Protein AF-A0A847U6S4-F1 (afdb_monomer)

Solvent-accessible surface area (backbone atoms only — not comparable to full-atom values): 5994 Å² total; per-residue (Å²): 131,82,55,70,68,58,55,50,54,28,53,51,45,34,51,51,50,22,62,72,67,72,44,97,66,78,59,75,69,43,66,72,37,62,68,51,45,51,50,42,47,73,70,65,49,50,60,62,53,52,14,48,43,51,73,48,54,48,69,56,45,55,49,36,45,64,73,63,69,60,86,69,86,69,73,80,92,73,62,76,64,64,52,55,74,75,63,66,74,90,83,82,86,78,92,131

Radius of gyration: 15.13 Å; Cα contacts (8 Å, |Δi|>4): 69; chains: 1; bounding box: 45×37×35 Å

Mean predicted aligned error: 11.78 Å

Sequence (96 aa):
MTDPDSQTATTNRKAEIVAALDLSEFTPDAYTDPSYLAAALDAGFDVADLAIAHEVSKRTIYRAINRHDIEHETPPKNGPARRLWNSYPDTISGDD

Organism: NCBI:txid1705562

Foldseek 3Di:
DDPPVLVVVLVVLQVVLCVLLVHPHRDLCCLLPLVSLQSCLVSPDDLVSNCSNSVHDSVVSVCSCVVVVRPRPDDPPDDPVVVVVVPDDDDDPDDD

Structure (mmCIF, N/CA/C/O backbone):
data_AF-A0A847U6S4-F1
#
_entry.id   AF-A0A847U6S4-F1
#
loop_
_atom_site.group_PDB
_atom_site.id
_atom_site.type_symbol
_atom_site.label_atom_id
_atom_site.label_alt_id
_atom_site.label_comp_id
_atom_site.label_asym_id
_atom_site.label_entity_id
_atom_site.label_seq_id
_atom_site.pdbx_PDB_ins_code
_atom_site.Cartn_x
_atom_site.Cartn_y
_atom_site.Cartn_z
_atom_site.occupancy
_atom_site.B_iso_or_equiv
_atom_site.auth_seq_id
_atom_site.auth_comp_id
_atom_site.auth_asym_id
_atom_site.auth_atom_id
_atom_site.pdbx_PDB_model_num
ATOM 1 N N . MET A 1 1 ? 12.262 21.831 3.021 1.00 44.12 1 MET A N 1
ATOM 2 C CA . MET A 1 1 ? 10.930 22.405 3.281 1.00 44.12 1 MET A CA 1
ATOM 3 C C . MET A 1 1 ? 9.975 21.459 2.593 1.00 44.12 1 MET A C 1
ATOM 5 O O . MET A 1 1 ? 10.033 21.388 1.379 1.00 44.12 1 MET A O 1
ATOM 9 N N . THR A 1 2 ? 9.299 20.592 3.345 1.00 53.88 2 THR A N 1
ATOM 10 C CA . THR A 1 2 ? 8.413 19.578 2.759 1.00 53.88 2 THR A CA 1
ATOM 11 C C . THR A 1 2 ? 7.176 20.292 2.247 1.00 53.88 2 THR A C 1
ATOM 13 O O . THR A 1 2 ? 6.554 21.044 2.997 1.00 53.88 2 THR A O 1
ATOM 16 N N . ASP A 1 3 ? 6.874 20.126 0.968 1.00 60.56 3 ASP A N 1
ATOM 17 C CA . ASP A 1 3 ? 5.733 20.758 0.329 1.00 60.56 3 ASP A CA 1
ATOM 18 C C . ASP A 1 3 ? 4.434 20.365 1.066 1.00 60.56 3 ASP A C 1
ATOM 20 O O . ASP A 1 3 ? 4.206 19.176 1.311 1.00 60.56 3 ASP A O 1
ATOM 24 N N . PRO A 1 4 ? 3.567 21.327 1.436 1.00 63.03 4 PRO A N 1
ATOM 25 C CA . PRO A 1 4 ? 2.307 21.042 2.137 1.00 63.03 4 PRO A CA 1
ATOM 26 C C . PRO A 1 4 ? 1.377 20.125 1.324 1.00 63.03 4 PRO A C 1
ATOM 28 O O . PRO A 1 4 ? 0.572 19.380 1.884 1.00 63.03 4 PRO A O 1
ATOM 31 N N . ASP A 1 5 ? 1.541 20.128 0.002 1.00 65.31 5 ASP A N 1
ATOM 32 C CA . ASP A 1 5 ? 0.877 19.216 -0.926 1.00 65.31 5 ASP A CA 1
ATOM 33 C C . ASP A 1 5 ? 1.298 17.750 -0.692 1.00 65.31 5 ASP A C 1
ATOM 35 O O . ASP A 1 5 ? 0.458 16.860 -0.560 1.00 65.31 5 ASP A O 1
ATOM 39 N N . SER A 1 6 ? 2.599 17.510 -0.483 1.00 61.94 6 SER A N 1
ATOM 40 C CA . SER A 1 6 ? 3.135 16.173 -0.191 1.00 61.94 6 SER A CA 1
ATOM 41 C C . SER A 1 6 ? 2.691 15.652 1.174 1.00 61.94 6 SER A C 1
ATOM 43 O O . SER A 1 6 ? 2.396 14.470 1.320 1.00 61.94 6 SER A O 1
ATOM 45 N N . GLN A 1 7 ? 2.592 16.524 2.179 1.00 68.44 7 GLN A N 1
ATOM 46 C CA . GLN A 1 7 ? 2.166 16.120 3.522 1.00 68.44 7 GLN A CA 1
ATOM 47 C C . GLN A 1 7 ? 0.678 15.738 3.564 1.00 68.44 7 GLN A C 1
ATOM 49 O O . GLN A 1 7 ? 0.286 14.804 4.271 1.00 68.44 7 GLN A O 1
ATOM 54 N N . THR A 1 8 ? -0.137 16.414 2.750 1.00 76.44 8 THR A N 1
ATOM 55 C CA . THR A 1 8 ? -1.552 16.079 2.549 1.00 76.44 8 THR A CA 1
ATOM 56 C C . THR A 1 8 ? -1.694 14.741 1.825 1.00 76.44 8 THR A C 1
ATOM 58 O O . THR A 1 8 ? -2.447 13.880 2.276 1.00 76.44 8 THR A O 1
ATOM 61 N N . ALA A 1 9 ? -0.908 14.517 0.766 1.00 73.38 9 ALA A N 1
ATOM 62 C CA . ALA A 1 9 ? -0.882 13.249 0.037 1.00 73.38 9 ALA A CA 1
ATOM 63 C C . ALA A 1 9 ? -0.485 12.063 0.937 1.00 73.38 9 ALA A C 1
ATOM 65 O O . ALA A 1 9 ? -1.164 11.037 0.940 1.00 73.38 9 ALA A O 1
ATOM 66 N N . THR A 1 10 ? 0.556 12.219 1.761 1.00 82.50 10 THR A N 1
ATOM 67 C CA . THR A 1 10 ? 0.982 11.190 2.720 1.00 82.50 10 THR A CA 1
ATOM 68 C C . THR A 1 10 ? -0.089 10.905 3.771 1.00 82.50 10 THR A C 1
ATOM 70 O O . THR A 1 10 ? -0.365 9.745 4.067 1.00 82.50 10 THR A O 1
ATOM 73 N N . THR A 1 11 ? -0.711 11.942 4.339 1.00 83.56 11 THR A N 1
ATOM 74 C CA . THR A 1 11 ? -1.747 11.774 5.375 1.00 83.56 11 THR A CA 1
ATOM 75 C C . THR A 1 11 ? -2.983 11.070 4.819 1.00 83.56 11 THR A C 1
ATOM 77 O O . THR A 1 11 ? -3.500 10.155 5.458 1.00 83.56 11 THR A O 1
ATOM 80 N N . ASN A 1 12 ? -3.400 11.426 3.601 1.00 84.88 12 ASN A N 1
ATOM 81 C CA . ASN A 1 12 ? -4.485 10.738 2.907 1.00 84.88 12 ASN A CA 1
ATOM 82 C C . ASN A 1 12 ? -4.136 9.263 2.669 1.00 84.88 12 ASN A C 1
ATOM 84 O O . ASN A 1 12 ? -4.939 8.398 3.006 1.00 84.88 12 ASN A O 1
ATOM 88 N N . ARG A 1 13 ? -2.912 8.954 2.208 1.00 84.50 13 ARG A N 1
ATOM 89 C CA . ARG A 1 13 ? -2.498 7.564 1.946 1.00 84.50 13 ARG A CA 1
ATOM 90 C C . ARG A 1 13 ? -2.453 6.708 3.211 1.00 84.50 13 ARG A C 1
ATOM 92 O O . ARG A 1 13 ? -2.861 5.552 3.186 1.00 84.50 13 ARG A O 1
ATOM 99 N N . LYS A 1 14 ? -2.007 7.281 4.336 1.00 88.56 14 LYS A N 1
ATOM 100 C CA . LYS A 1 14 ? -2.043 6.619 5.652 1.00 88.56 14 LYS A CA 1
ATOM 101 C C . LYS A 1 14 ? -3.477 6.264 6.054 1.00 88.56 14 LYS A C 1
ATOM 103 O O . LYS A 1 14 ? -3.721 5.136 6.471 1.00 88.56 14 LYS A O 1
ATOM 108 N N . ALA A 1 15 ? -4.414 7.203 5.909 1.00 86.50 15 ALA A N 1
ATOM 109 C CA . ALA A 1 15 ? -5.816 6.990 6.263 1.00 86.50 15 ALA A CA 1
ATOM 110 C C . ALA A 1 15 ? -6.492 5.931 5.376 1.00 86.50 15 ALA A C 1
ATOM 112 O O . ALA A 1 15 ? -7.227 5.093 5.891 1.00 86.50 15 ALA A O 1
ATOM 113 N N . GLU A 1 16 ? -6.203 5.926 4.072 1.00 85.19 16 GLU A N 1
ATOM 114 C CA . GLU A 1 16 ? -6.706 4.906 3.144 1.00 85.19 16 GLU A CA 1
ATOM 115 C C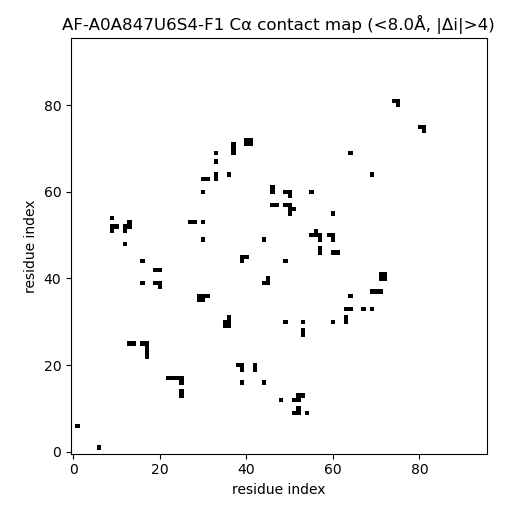 . GLU A 1 16 ? -6.253 3.498 3.542 1.00 85.19 16 GLU A C 1
ATOM 117 O O . GLU A 1 16 ? -7.069 2.581 3.566 1.00 85.19 16 GLU A O 1
ATOM 122 N N . ILE A 1 17 ? -4.978 3.324 3.910 1.00 84.62 17 ILE A N 1
ATOM 123 C CA . ILE A 1 17 ? -4.461 2.019 4.345 1.00 84.62 17 ILE A CA 1
ATOM 124 C C . ILE A 1 17 ? -5.093 1.596 5.673 1.00 84.62 17 ILE A C 1
ATOM 126 O O . ILE A 1 17 ? -5.496 0.449 5.820 1.00 84.62 17 ILE A O 1
ATOM 130 N N . VAL A 1 18 ? -5.221 2.509 6.638 1.00 87.81 18 VAL A N 1
ATOM 131 C CA . VAL A 1 18 ? -5.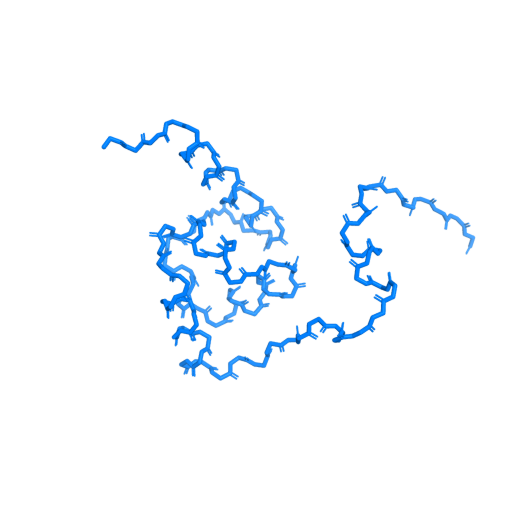876 2.201 7.920 1.00 87.81 18 VAL A CA 1
ATOM 132 C C . VAL A 1 18 ? -7.315 1.738 7.705 1.00 87.81 18 VAL A C 1
ATOM 134 O O . VAL A 1 18 ? -7.714 0.735 8.285 1.00 87.81 18 VAL A O 1
ATOM 137 N N . ALA A 1 19 ? -8.068 2.424 6.844 1.00 83.62 19 ALA A N 1
ATOM 138 C CA . ALA A 1 19 ? -9.450 2.068 6.545 1.00 83.62 19 ALA A CA 1
ATOM 139 C C . ALA A 1 19 ? -9.565 0.734 5.791 1.00 83.62 19 ALA A C 1
ATOM 141 O O . ALA A 1 19 ? -10.423 -0.079 6.112 1.00 83.62 19 ALA A O 1
ATOM 142 N N . ALA A 1 20 ? -8.701 0.494 4.804 1.00 81.00 20 ALA A N 1
ATOM 143 C CA . ALA A 1 20 ? -8.748 -0.717 3.990 1.00 81.00 20 ALA A CA 1
ATOM 144 C C . ALA A 1 20 ? -8.309 -1.981 4.749 1.00 81.00 20 ALA A C 1
ATOM 146 O O . ALA A 1 20 ? -8.817 -3.062 4.470 1.00 81.00 20 ALA A O 1
ATOM 147 N N . LEU A 1 21 ? -7.381 -1.854 5.704 1.00 82.25 21 LEU A N 1
ATOM 148 C CA . LEU A 1 21 ? -6.896 -2.969 6.529 1.00 82.25 21 LEU A CA 1
ATOM 149 C C . LEU A 1 21 ? -7.640 -3.086 7.873 1.00 82.25 21 LEU A C 1
ATOM 151 O O . LEU A 1 21 ? -7.253 -3.908 8.700 1.00 82.25 21 LEU A O 1
ATOM 155 N N . ASP A 1 22 ? -8.668 -2.260 8.098 1.00 84.31 22 ASP A N 1
ATOM 156 C CA . ASP A 1 22 ? -9.426 -2.170 9.357 1.00 84.31 22 ASP A CA 1
ATOM 157 C C . ASP A 1 22 ? -8.514 -2.015 10.595 1.00 84.31 22 ASP A C 1
ATOM 159 O O . ASP A 1 22 ? -8.665 -2.668 11.628 1.00 84.31 22 ASP A O 1
ATOM 163 N N . LEU A 1 23 ? -7.494 -1.159 10.478 1.00 84.62 23 LEU A N 1
ATOM 164 C CA . LEU A 1 23 ? -6.529 -0.920 11.550 1.00 84.62 23 LEU A CA 1
ATOM 165 C C . LEU A 1 23 ? -7.066 0.118 12.535 1.00 84.62 23 LEU A C 1
ATOM 167 O O . LEU A 1 23 ? -7.738 1.077 12.163 1.00 84.62 23 LEU A O 1
ATOM 171 N N . SER A 1 24 ? -6.692 -0.012 13.807 1.00 85.81 24 SER A N 1
ATOM 172 C CA . SER A 1 24 ? -7.002 1.014 14.808 1.00 85.81 24 SER A CA 1
ATOM 173 C C . SER A 1 24 ? -6.214 2.307 14.579 1.00 85.81 24 SER A C 1
ATOM 175 O O . SER A 1 24 ? -6.720 3.398 14.832 1.00 85.81 24 SER A O 1
ATOM 177 N N . GLU A 1 25 ? -4.965 2.194 14.117 1.00 85.81 25 GLU A N 1
ATOM 178 C CA . GLU A 1 25 ? -4.082 3.324 13.831 1.00 85.81 25 GLU A CA 1
ATOM 179 C C . GLU A 1 25 ? -3.000 2.960 12.804 1.00 85.81 25 GLU A C 1
ATOM 181 O O . GLU A 1 25 ? -2.662 1.791 12.613 1.00 85.81 25 GLU A O 1
ATOM 186 N N . PHE A 1 26 ? -2.426 3.976 12.149 1.00 86.88 26 PHE A N 1
ATOM 187 C CA . PHE A 1 26 ? -1.303 3.783 11.234 1.00 86.88 26 PHE A CA 1
ATOM 188 C C . PHE A 1 26 ? 0.003 3.636 12.016 1.00 86.88 26 PHE A C 1
ATOM 190 O O . PHE A 1 26 ? 0.443 4.579 12.676 1.00 86.88 26 PHE A O 1
ATOM 197 N N . THR A 1 27 ? 0.677 2.496 11.879 1.00 87.56 27 THR A N 1
ATOM 198 C CA . THR A 1 27 ? 1.981 2.276 12.515 1.00 87.56 27 THR A CA 1
ATOM 199 C C . THR A 1 27 ? 3.123 2.491 11.510 1.00 87.56 27 THR A C 1
ATOM 201 O O . THR A 1 27 ? 3.154 1.836 10.466 1.00 87.56 27 THR A O 1
ATOM 204 N N . PRO A 1 28 ? 4.108 3.363 11.804 1.00 84.31 28 PRO A N 1
ATOM 205 C CA . PRO A 1 28 ? 5.171 3.718 10.860 1.00 84.31 28 PRO A CA 1
ATOM 206 C C . PRO A 1 28 ? 6.071 2.541 10.470 1.00 84.31 28 PRO A C 1
ATOM 208 O O . PRO A 1 28 ? 6.554 2.515 9.342 1.00 84.31 28 PRO A O 1
ATOM 211 N N . ASP A 1 29 ? 6.241 1.547 11.344 1.00 87.25 29 ASP A N 1
ATOM 212 C CA . ASP A 1 29 ? 7.066 0.357 11.094 1.00 87.25 29 ASP A CA 1
ATOM 213 C C . ASP A 1 29 ? 6.259 -0.872 10.643 1.00 87.25 29 ASP A C 1
ATOM 215 O O . ASP A 1 29 ? 6.831 -1.951 10.476 1.00 87.25 29 ASP A O 1
ATOM 219 N N . ALA A 1 30 ? 4.948 -0.734 10.402 1.00 86.81 30 ALA A N 1
ATOM 220 C CA . ALA A 1 30 ? 4.105 -1.866 10.003 1.00 86.81 30 ALA A CA 1
ATOM 221 C C . ALA A 1 30 ? 4.557 -2.520 8.690 1.00 86.81 30 ALA A C 1
ATOM 223 O O . ALA A 1 30 ? 4.402 -3.724 8.531 1.00 86.81 30 ALA A O 1
ATOM 224 N N . TYR A 1 31 ? 5.225 -1.780 7.796 1.00 84.25 31 TYR A N 1
ATOM 225 C CA . TYR A 1 31 ? 5.824 -2.337 6.576 1.00 84.25 31 TYR A CA 1
ATOM 226 C C . TYR A 1 31 ? 6.912 -3.394 6.834 1.00 84.25 31 TYR A C 1
ATOM 228 O O . TYR A 1 31 ? 7.403 -4.002 5.886 1.00 84.25 31 TYR A O 1
ATOM 236 N N . THR A 1 32 ? 7.359 -3.572 8.078 1.00 87.25 32 THR A N 1
ATOM 237 C CA . THR A 1 32 ? 8.279 -4.650 8.464 1.00 87.25 32 THR A CA 1
ATOM 238 C C . THR A 1 32 ? 7.556 -5.923 8.885 1.00 87.25 32 THR A C 1
ATOM 240 O O . THR A 1 32 ? 8.190 -6.974 8.939 1.00 87.25 32 THR A O 1
ATOM 243 N N . ASP A 1 33 ? 6.252 -5.847 9.157 1.00 86.94 33 ASP A N 1
ATOM 244 C CA . ASP A 1 33 ? 5.443 -7.002 9.511 1.00 86.94 33 ASP A CA 1
ATOM 245 C C . ASP A 1 33 ? 4.936 -7.694 8.236 1.00 86.94 33 ASP A C 1
ATOM 247 O O . ASP A 1 33 ? 4.331 -7.049 7.369 1.00 86.94 33 ASP A O 1
ATOM 251 N N . PRO A 1 34 ? 5.166 -9.008 8.086 1.00 84.62 34 PRO A N 1
ATOM 252 C CA . PRO A 1 34 ? 4.725 -9.727 6.902 1.00 84.62 34 PRO A CA 1
ATOM 253 C C . PRO A 1 34 ? 3.205 -9.792 6.766 1.00 84.62 34 PRO A C 1
ATOM 255 O O . PRO A 1 34 ? 2.701 -9.758 5.646 1.00 84.62 34 PRO A O 1
ATOM 258 N N . SER A 1 35 ? 2.472 -9.846 7.879 1.00 83.62 35 SER A N 1
ATOM 259 C CA . SER A 1 35 ? 1.008 -9.934 7.876 1.00 83.62 35 SER A CA 1
ATOM 260 C C . SER A 1 35 ? 0.401 -8.632 7.367 1.00 83.62 35 SER A C 1
ATOM 262 O O . SER A 1 35 ? -0.529 -8.646 6.566 1.00 83.62 35 SER A O 1
ATOM 264 N N . TYR A 1 36 ? 0.982 -7.504 7.782 1.00 87.25 36 TYR A N 1
ATOM 265 C CA . TYR A 1 36 ? 0.594 -6.185 7.298 1.00 87.25 36 TYR A CA 1
ATOM 266 C C . TYR A 1 36 ? 0.896 -6.017 5.809 1.00 87.25 36 TYR A C 1
ATOM 268 O O . TYR A 1 36 ? 0.034 -5.575 5.056 1.00 87.25 36 TYR A O 1
ATOM 276 N N . LEU A 1 37 ? 2.106 -6.382 5.370 1.00 85.56 37 LEU A N 1
ATOM 277 C CA . LEU A 1 37 ? 2.476 -6.290 3.959 1.00 85.56 37 LEU A CA 1
ATOM 278 C C . LEU A 1 37 ? 1.566 -7.156 3.087 1.00 85.56 37 LEU A C 1
ATOM 280 O O . LEU A 1 37 ? 1.100 -6.678 2.060 1.00 85.56 37 LEU A O 1
ATOM 284 N N . ALA A 1 38 ? 1.289 -8.395 3.493 1.00 82.62 38 ALA A N 1
ATOM 285 C CA . ALA A 1 38 ? 0.378 -9.270 2.764 1.00 82.62 38 ALA A CA 1
ATOM 286 C C . ALA A 1 38 ? -1.032 -8.667 2.683 1.00 82.62 38 ALA A C 1
ATOM 288 O O . ALA A 1 38 ? -1.569 -8.553 1.587 1.00 82.62 38 ALA A O 1
ATOM 289 N N . ALA A 1 39 ? -1.587 -8.199 3.807 1.00 83.12 39 ALA A N 1
ATOM 290 C CA . ALA A 1 39 ? -2.910 -7.577 3.846 1.00 83.12 39 ALA A CA 1
ATOM 291 C C . ALA A 1 39 ? -2.986 -6.294 3.005 1.00 83.12 39 ALA A C 1
ATOM 293 O O . ALA A 1 39 ? -3.970 -6.065 2.312 1.00 83.12 39 ALA A O 1
ATOM 294 N N . ALA A 1 40 ? -1.938 -5.467 3.015 1.00 84.00 40 ALA A N 1
ATOM 295 C CA . ALA A 1 40 ? -1.904 -4.258 2.201 1.00 84.00 40 ALA A CA 1
ATOM 296 C C . ALA A 1 40 ? -1.830 -4.560 0.706 1.00 84.00 40 ALA A C 1
ATOM 298 O O . ALA A 1 40 ? -2.484 -3.900 -0.099 1.00 84.00 40 ALA A O 1
ATOM 299 N N . LEU A 1 41 ? -1.052 -5.568 0.333 1.00 82.12 41 LEU A N 1
ATOM 300 C CA . LEU A 1 41 ? -0.953 -5.999 -1.051 1.00 82.12 41 LEU A CA 1
ATOM 301 C C . LEU A 1 41 ? -2.259 -6.655 -1.536 1.00 82.12 41 LEU A C 1
ATOM 303 O O . LEU A 1 41 ? -2.669 -6.400 -2.666 1.00 82.12 41 LEU A O 1
ATOM 307 N N . ASP A 1 42 ? -2.923 -7.441 -0.686 1.00 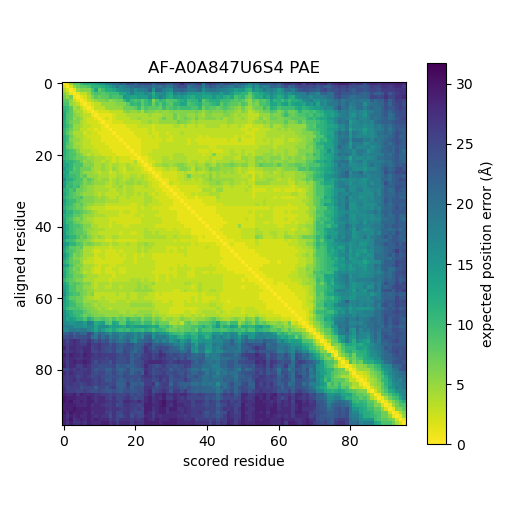79.31 42 ASP A N 1
ATOM 308 C CA . ASP A 1 42 ? -4.234 -8.057 -0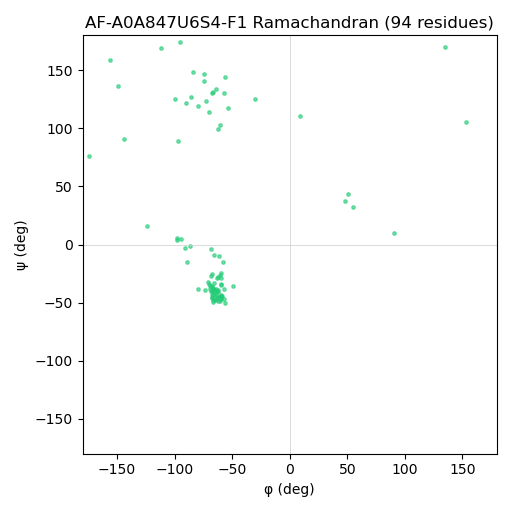.950 1.00 79.31 42 ASP A CA 1
ATOM 309 C C . ASP A 1 42 ? -5.349 -7.005 -1.079 1.00 79.31 42 ASP A C 1
ATOM 311 O O . ASP A 1 42 ? -6.166 -7.053 -1.997 1.00 79.31 42 ASP A O 1
ATOM 315 N N . ALA A 1 43 ? -5.294 -5.954 -0.255 1.00 80.62 43 ALA A N 1
ATOM 316 C CA . ALA A 1 43 ? -6.165 -4.783 -0.356 1.00 80.62 43 ALA A CA 1
ATOM 317 C C . ALA A 1 43 ? -5.907 -3.920 -1.613 1.00 80.62 43 ALA A C 1
ATOM 319 O O . ALA A 1 43 ? -6.620 -2.946 -1.856 1.00 80.62 43 ALA A O 1
ATOM 320 N N . GLY A 1 44 ? -4.900 -4.262 -2.426 1.00 80.12 44 GLY A N 1
ATOM 321 C CA . GLY A 1 44 ? -4.616 -3.619 -3.708 1.00 80.12 44 GLY A CA 1
ATOM 322 C C . GLY A 1 44 ? -3.663 -2.425 -3.642 1.00 80.12 44 GLY A C 1
ATOM 323 O O . GLY A 1 44 ? -3.505 -1.735 -4.653 1.00 80.12 44 GLY A O 1
ATOM 324 N N . PHE A 1 45 ? -3.011 -2.176 -2.502 1.00 84.31 45 PHE A N 1
ATOM 325 C CA . PHE A 1 45 ? -1.953 -1.169 -2.421 1.00 84.31 45 PHE A CA 1
ATOM 326 C C . PHE A 1 45 ? -0.681 -1.675 -3.084 1.00 84.31 45 PHE A C 1
ATOM 328 O O . PHE A 1 45 ? -0.295 -2.834 -2.932 1.00 84.31 45 PHE A O 1
ATOM 335 N N . ASP A 1 46 ? 0.012 -0.791 -3.795 1.00 84.38 46 ASP A N 1
ATOM 336 C CA . ASP A 1 46 ? 1.294 -1.125 -4.390 1.00 84.38 46 ASP A CA 1
ATOM 337 C C . ASP A 1 46 ? 2.484 -0.705 -3.504 1.00 84.38 46 ASP A C 1
ATOM 339 O O . ASP A 1 46 ? 2.383 -0.042 -2.467 1.00 84.38 46 ASP A O 1
ATOM 343 N N . VAL A 1 47 ? 3.682 -1.089 -3.936 1.00 86.81 47 VAL A N 1
ATOM 344 C CA . VAL A 1 47 ? 4.930 -0.745 -3.245 1.00 86.81 47 VAL A CA 1
ATOM 345 C C . VAL A 1 47 ? 5.174 0.772 -3.187 1.00 86.81 47 VAL A C 1
ATOM 347 O O . VAL A 1 47 ? 5.870 1.248 -2.289 1.00 86.81 47 VAL A O 1
ATOM 350 N N . ALA A 1 48 ? 4.665 1.545 -4.150 1.00 85.94 48 ALA A N 1
ATOM 351 C CA . ALA A 1 48 ? 4.786 2.998 -4.150 1.00 85.94 48 ALA A CA 1
ATOM 352 C C . ALA A 1 48 ? 3.868 3.634 -3.102 1.00 85.94 48 ALA A C 1
ATOM 354 O O . ALA A 1 48 ? 4.303 4.554 -2.415 1.00 85.94 48 ALA A O 1
ATOM 355 N N . ASP A 1 49 ? 2.663 3.107 -2.942 1.00 86.62 49 ASP A N 1
ATOM 356 C CA . ASP A 1 49 ? 1.678 3.537 -1.956 1.00 86.62 49 ASP A CA 1
ATOM 357 C C . ASP A 1 49 ? 2.179 3.332 -0.540 1.00 86.62 49 ASP A C 1
ATOM 359 O O . ASP A 1 49 ? 2.199 4.267 0.262 1.00 86.62 49 ASP A O 1
ATOM 363 N N . LEU A 1 50 ? 2.693 2.132 -0.277 1.00 87.50 50 LEU A N 1
ATOM 364 C CA . LEU A 1 50 ? 3.347 1.794 0.980 1.00 87.50 50 LEU A CA 1
ATOM 365 C C . LEU A 1 50 ? 4.563 2.693 1.226 1.00 87.50 50 LEU A C 1
ATOM 367 O O . LEU A 1 50 ? 4.751 3.211 2.322 1.00 87.50 50 LEU A O 1
ATOM 371 N N . ALA A 1 51 ? 5.382 2.941 0.203 1.00 89.56 51 ALA A N 1
ATOM 372 C CA . ALA A 1 51 ? 6.536 3.825 0.335 1.00 89.56 51 ALA A CA 1
ATOM 373 C C . ALA A 1 51 ? 6.134 5.269 0.689 1.00 89.56 51 ALA A C 1
ATOM 375 O O . ALA A 1 51 ? 6.777 5.881 1.539 1.00 89.56 51 ALA A O 1
ATOM 376 N N . ILE A 1 52 ? 5.068 5.799 0.079 1.00 88.00 52 ILE A N 1
ATOM 377 C CA . ILE A 1 52 ? 4.540 7.138 0.373 1.00 88.00 52 ILE A CA 1
ATOM 378 C C . ILE A 1 52 ? 3.972 7.185 1.792 1.00 88.00 52 ILE A C 1
ATOM 380 O O . ILE A 1 52 ? 4.337 8.071 2.561 1.00 88.00 52 ILE A O 1
ATOM 384 N N . ALA A 1 53 ? 3.131 6.217 2.161 1.00 88.69 53 ALA A N 1
ATOM 385 C CA . ALA A 1 53 ? 2.493 6.175 3.471 1.00 88.69 53 ALA A CA 1
ATOM 386 C C . ALA A 1 53 ? 3.508 6.023 4.612 1.00 88.69 53 ALA A C 1
ATOM 388 O O . ALA A 1 53 ? 3.382 6.684 5.637 1.00 88.69 53 ALA A O 1
ATOM 389 N N . HIS A 1 54 ? 4.543 5.203 4.431 1.00 88.75 54 HIS A N 1
ATOM 390 C CA . HIS A 1 54 ? 5.604 5.019 5.425 1.00 88.75 54 HIS A CA 1
ATOM 391 C C . HIS A 1 54 ? 6.739 6.042 5.305 1.00 88.75 54 HIS A C 1
ATOM 393 O O . HIS A 1 54 ? 7.678 5.999 6.095 1.00 88.75 54 HIS A O 1
ATOM 399 N N . GLU A 1 55 ? 6.675 6.957 4.333 1.00 88.88 55 GLU A N 1
ATOM 400 C CA . GLU A 1 55 ? 7.712 7.965 4.074 1.00 88.88 55 GLU A CA 1
ATOM 401 C C . GLU A 1 55 ? 9.110 7.340 3.869 1.00 88.88 55 GLU A C 1
ATOM 403 O O . GLU A 1 55 ? 10.147 7.924 4.186 1.00 88.88 55 GLU A O 1
ATOM 408 N N . VAL A 1 56 ? 9.145 6.128 3.306 1.00 88.50 56 VAL A N 1
ATOM 409 C CA . VAL A 1 56 ? 10.368 5.379 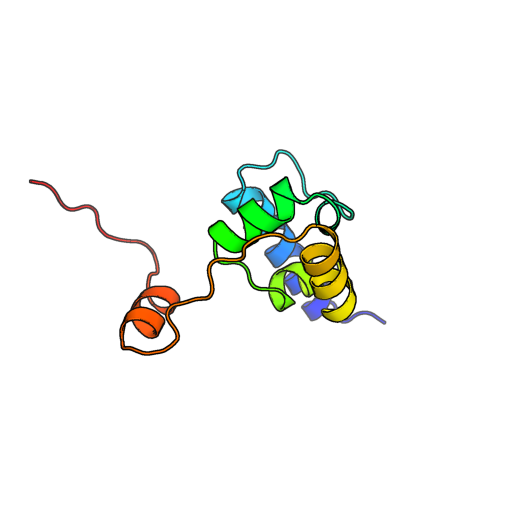2.998 1.00 88.50 56 VAL A CA 1
ATOM 410 C C . VAL A 1 56 ? 10.576 5.263 1.492 1.00 88.50 56 VAL A C 1
ATOM 412 O O . VAL A 1 56 ? 9.717 5.547 0.666 1.00 88.50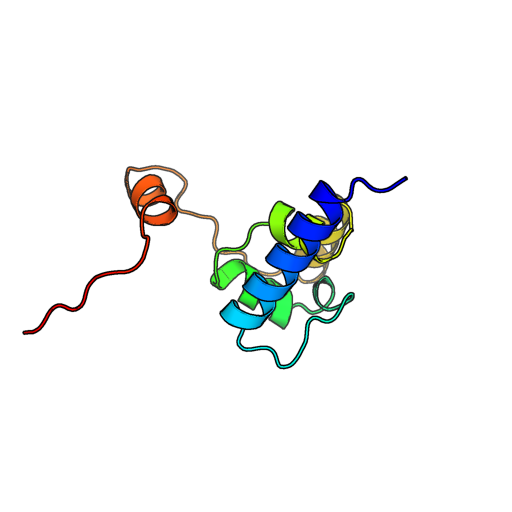 56 VAL A O 1
ATOM 415 N N . SER A 1 57 ? 11.755 4.797 1.088 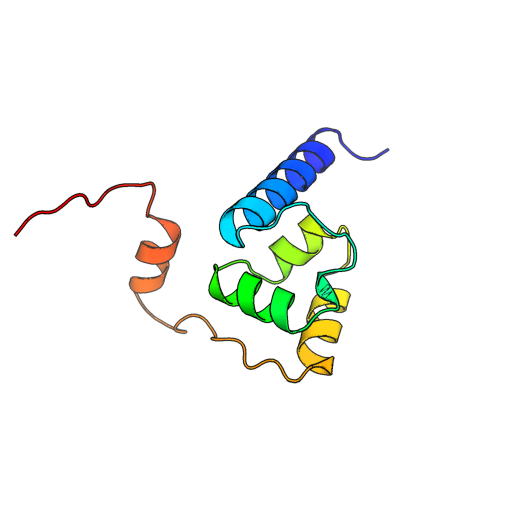1.00 88.12 57 SER A N 1
ATOM 416 C CA . SER A 1 57 ? 11.999 4.471 -0.317 1.00 88.12 57 SER A CA 1
ATOM 417 C C . SER A 1 57 ? 11.303 3.169 -0.719 1.00 88.12 57 SER A C 1
ATOM 419 O O . SER A 1 57 ? 11.324 2.196 0.032 1.00 88.12 57 SER A O 1
ATOM 421 N N . LYS A 1 58 ? 10.846 3.070 -1.976 1.00 88.81 58 LYS A N 1
ATOM 422 C CA . LYS A 1 58 ? 10.335 1.811 -2.568 1.00 88.81 58 LYS A CA 1
ATOM 423 C C . LYS A 1 58 ? 11.289 0.629 -2.356 1.00 88.81 58 LYS A C 1
ATOM 425 O O . LYS A 1 58 ? 10.866 -0.493 -2.111 1.00 88.81 58 LYS A O 1
ATOM 430 N N . ARG A 1 59 ? 12.604 0.887 -2.399 1.00 89.69 59 ARG A N 1
ATOM 431 C CA . ARG A 1 59 ? 13.654 -0.113 -2.139 1.00 89.69 59 ARG A CA 1
ATOM 432 C C . ARG A 1 59 ? 13.568 -0.726 -0.735 1.00 89.69 59 ARG A C 1
ATOM 434 O O . ARG A 1 59 ? 13.906 -1.896 -0.580 1.00 89.69 59 ARG A O 1
ATOM 441 N N . THR A 1 60 ? 13.151 0.049 0.263 1.00 89.81 60 THR A N 1
ATOM 442 C CA . THR A 1 60 ? 12.955 -0.421 1.640 1.00 89.81 60 THR A CA 1
ATOM 443 C C . THR A 1 60 ? 11.786 -1.397 1.706 1.00 89.81 60 THR A C 1
ATOM 445 O O . THR A 1 60 ? 11.949 -2.488 2.243 1.00 89.81 60 THR A O 1
ATOM 448 N N . ILE A 1 61 ? 10.667 -1.062 1.062 1.00 88.75 61 ILE A N 1
ATOM 449 C CA . ILE A 1 61 ? 9.487 -1.932 0.983 1.00 88.75 61 ILE A CA 1
ATOM 450 C C . ILE A 1 61 ? 9.804 -3.225 0.215 1.00 88.75 61 ILE A C 1
ATOM 452 O O . ILE A 1 61 ? 9.567 -4.311 0.729 1.00 88.75 61 ILE A O 1
ATOM 456 N N . TYR A 1 62 ? 10.458 -3.144 -0.953 1.00 86.00 62 TYR A N 1
ATOM 457 C CA . TYR A 1 62 ? 10.905 -4.341 -1.686 1.00 86.00 62 TYR A CA 1
ATOM 458 C C . TYR A 1 62 ? 11.820 -5.243 -0.849 1.00 86.00 62 TYR A C 1
ATOM 460 O O . TYR A 1 62 ? 11.739 -6.465 -0.943 1.00 86.00 62 TYR A O 1
ATOM 468 N N . ARG A 1 63 ? 12.703 -4.659 -0.027 1.00 87.94 63 ARG A N 1
ATOM 469 C CA . ARG A 1 63 ? 13.548 -5.430 0.894 1.00 87.94 63 ARG A CA 1
ATOM 470 C C . ARG A 1 63 ? 12.742 -6.110 1.993 1.00 87.94 63 ARG A C 1
ATOM 472 O O . ARG A 1 63 ? 13.112 -7.217 2.363 1.00 87.94 63 ARG A O 1
ATOM 479 N N . ALA A 1 64 ? 11.709 -5.459 2.520 1.00 86.56 64 ALA A N 1
ATOM 480 C CA . ALA A 1 64 ? 10.842 -6.046 3.532 1.00 86.56 64 ALA A CA 1
ATOM 481 C C . ALA A 1 64 ? 10.040 -7.220 2.947 1.00 86.56 64 ALA A C 1
ATOM 483 O O . ALA A 1 64 ? 10.121 -8.321 3.479 1.00 86.56 64 ALA A O 1
ATOM 484 N N . ILE A 1 65 ? 9.418 -7.039 1.778 1.00 84.56 65 ILE A N 1
ATOM 485 C CA . ILE A 1 65 ? 8.706 -8.112 1.062 1.00 84.56 65 ILE A CA 1
ATOM 486 C C . ILE A 1 65 ? 9.640 -9.303 0.789 1.00 84.56 65 ILE A C 1
ATOM 488 O O . ILE A 1 65 ? 9.329 -10.432 1.153 1.00 84.56 65 ILE A O 1
ATOM 492 N N . ASN A 1 66 ? 10.828 -9.046 0.228 1.00 84.31 66 ASN A N 1
ATOM 493 C CA . ASN A 1 66 ? 11.796 -10.097 -0.105 1.00 84.31 66 ASN A CA 1
ATOM 494 C C . ASN A 1 66 ? 12.410 -10.777 1.134 1.00 84.31 66 ASN A C 1
ATOM 496 O O . ASN A 1 66 ? 12.843 -11.919 1.062 1.00 84.31 66 ASN A O 1
ATOM 500 N N . ARG A 1 67 ? 12.490 -10.086 2.281 1.00 83.69 67 ARG A N 1
ATOM 501 C CA . ARG A 1 67 ? 12.974 -10.685 3.537 1.00 83.69 67 ARG A CA 1
ATOM 502 C C . ARG A 1 67 ? 12.011 -11.746 4.057 1.00 83.69 67 ARG A C 1
ATOM 504 O O . ARG A 1 67 ? 12.460 -12.711 4.666 1.00 83.69 67 ARG A O 1
ATOM 511 N N . HIS A 1 68 ? 10.720 -11.516 3.872 1.00 78.62 68 HIS A N 1
ATOM 512 C CA . HIS A 1 68 ? 9.669 -12.348 4.436 1.00 78.62 68 HIS A CA 1
ATOM 513 C C . HIS A 1 68 ? 9.117 -13.382 3.448 1.00 78.62 68 HIS A C 1
ATOM 515 O O . HIS A 1 68 ? 8.196 -14.099 3.817 1.00 78.62 68 HIS A O 1
ATOM 521 N N . ASP A 1 69 ? 9.687 -13.464 2.237 1.00 69.50 69 ASP A N 1
ATOM 522 C CA . ASP A 1 69 ? 9.265 -14.373 1.159 1.00 69.50 69 ASP A CA 1
ATOM 523 C C . ASP A 1 69 ? 7.743 -14.343 0.933 1.00 69.50 69 ASP A C 1
ATOM 525 O O . ASP A 1 69 ? 7.092 -15.360 0.721 1.00 69.50 69 ASP A O 1
ATOM 529 N N . ILE A 1 70 ? 7.153 -13.149 1.057 1.00 68.12 70 ILE A N 1
ATOM 530 C CA . ILE A 1 70 ? 5.703 -12.981 0.981 1.00 68.12 70 ILE A CA 1
ATOM 531 C C . ILE A 1 70 ? 5.297 -13.222 -0.468 1.00 68.12 70 ILE A C 1
ATOM 533 O O . ILE A 1 70 ? 5.669 -12.445 -1.355 1.00 68.12 70 ILE A O 1
ATOM 537 N N . GLU A 1 71 ? 4.532 -14.291 -0.700 1.00 57.06 71 GLU A N 1
ATOM 538 C CA . GLU A 1 71 ? 3.874 -14.530 -1.978 1.00 57.06 71 GLU A CA 1
ATOM 539 C C . GLU A 1 71 ? 2.914 -13.371 -2.247 1.00 57.06 71 GLU A C 1
ATOM 541 O O . GLU A 1 71 ? 1.854 -13.240 -1.641 1.00 57.06 71 GLU A O 1
ATOM 546 N N . HIS A 1 72 ? 3.334 -12.472 -3.130 1.00 57.00 72 HIS A N 1
ATOM 547 C CA 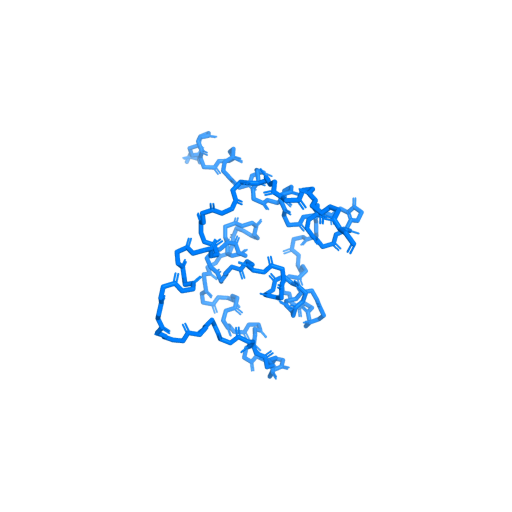. HIS A 1 72 ? 2.514 -11.362 -3.573 1.00 57.00 72 HIS A CA 1
ATOM 548 C C . HIS A 1 72 ? 1.721 -11.800 -4.800 1.00 57.00 72 HIS A C 1
ATOM 550 O O . HIS A 1 72 ? 2.310 -12.168 -5.824 1.00 57.00 72 HIS A O 1
ATOM 556 N N . GLU A 1 73 ? 0.393 -11.721 -4.709 1.00 44.72 73 GLU A N 1
ATOM 557 C CA . GLU A 1 73 ? -0.483 -11.903 -5.857 1.00 44.72 73 GLU A CA 1
ATOM 558 C C . GLU A 1 73 ? -0.173 -10.804 -6.884 1.00 44.72 73 GLU A C 1
ATOM 560 O O . GLU A 1 73 ? -0.549 -9.640 -6.751 1.00 44.72 73 GLU A O 1
ATOM 565 N N . THR A 1 74 ? 0.622 -11.143 -7.902 1.00 45.47 74 THR A N 1
ATOM 566 C CA . THR A 1 74 ? 0.894 -10.203 -8.986 1.00 45.47 74 THR A CA 1
ATOM 567 C C . THR A 1 74 ? -0.415 -9.925 -9.717 1.00 45.47 74 THR A C 1
ATOM 569 O O . THR A 1 74 ? -1.079 -10.891 -10.104 1.00 45.47 74 THR A O 1
ATOM 572 N N . PRO A 1 75 ? -0.755 -8.658 -10.013 1.00 46.34 75 PRO A N 1
ATOM 573 C CA . PRO A 1 75 ? -1.953 -8.361 -10.781 1.00 46.34 75 PRO A CA 1
ATOM 574 C C . PRO A 1 75 ? -1.896 -9.113 -12.118 1.00 46.34 75 PRO A C 1
ATOM 576 O O . PRO A 1 75 ? -0.802 -9.244 -12.693 1.00 46.34 75 PRO A O 1
ATOM 579 N N . PRO A 1 76 ? -3.038 -9.603 -12.640 1.00 46.06 76 PRO A N 1
ATOM 580 C CA . PRO A 1 76 ? -3.059 -10.371 -13.874 1.00 46.06 76 PRO A CA 1
ATOM 581 C C . PRO A 1 76 ? -2.361 -9.569 -14.974 1.00 46.06 76 PRO A C 1
ATOM 583 O O . PRO A 1 76 ? -2.747 -8.448 -15.316 1.00 46.06 76 PRO A O 1
ATOM 586 N N . LYS A 1 77 ? -1.263 -10.135 -15.490 1.00 46.22 77 LYS A N 1
ATOM 587 C CA . LYS A 1 77 ? -0.278 -9.408 -16.303 1.00 46.22 77 LYS A CA 1
ATOM 588 C C . LYS A 1 77 ? -0.810 -8.919 -17.653 1.00 46.22 77 LYS A C 1
ATOM 590 O O . LYS A 1 77 ? -0.119 -8.131 -18.282 1.00 46.22 77 LYS A O 1
ATOM 595 N N . ASN A 1 78 ? -2.012 -9.313 -18.086 1.00 36.97 78 ASN A N 1
ATOM 596 C CA . ASN A 1 78 ? -2.642 -8.819 -19.311 1.00 36.97 78 ASN A CA 1
ATOM 597 C C . ASN A 1 78 ? -4.175 -8.798 -19.210 1.00 36.97 78 ASN A C 1
ATOM 599 O O . ASN A 1 78 ? -4.782 -9.790 -18.815 1.00 36.97 78 ASN A O 1
ATOM 603 N N . GLY A 1 79 ? -4.794 -7.707 -19.677 1.00 43.47 79 GLY A N 1
ATOM 604 C CA . GLY A 1 79 ? -6.196 -7.704 -20.105 1.00 43.47 79 GLY A CA 1
ATOM 605 C C . GLY A 1 79 ? -7.060 -6.528 -19.620 1.00 43.47 79 GLY A C 1
ATOM 606 O O . GLY A 1 79 ? -6.650 -5.751 -18.755 1.00 43.47 79 GLY A O 1
ATOM 607 N N . PRO A 1 80 ? -8.288 -6.402 -20.166 1.00 47.81 80 PRO A N 1
ATOM 608 C CA . PRO A 1 80 ? -9.269 -5.362 -19.819 1.00 47.81 80 PRO A CA 1
ATOM 609 C C . PRO A 1 80 ? -9.668 -5.337 -18.328 1.00 47.81 80 PRO A C 1
ATOM 611 O O . PRO A 1 80 ? -10.163 -4.317 -17.855 1.00 47.81 80 PRO A O 1
ATOM 614 N N . ALA A 1 81 ? -9.366 -6.398 -17.569 1.00 50.09 81 ALA A N 1
ATOM 615 C CA . ALA A 1 81 ? -9.542 -6.483 -16.116 1.00 50.09 81 ALA A CA 1
ATOM 616 C C . ALA A 1 81 ? -8.742 -5.425 -15.329 1.00 50.09 81 ALA A C 1
ATOM 618 O O . ALA A 1 81 ? -9.203 -4.945 -14.299 1.00 50.09 81 ALA A O 1
ATOM 619 N N . ARG A 1 82 ? -7.593 -4.966 -15.850 1.00 50.75 82 ARG A N 1
ATOM 620 C CA . ARG A 1 82 ? -6.810 -3.887 -15.218 1.00 50.75 82 ARG A CA 1
ATOM 621 C C . ARG A 1 82 ? -7.529 -2.530 -15.252 1.00 50.75 82 ARG A C 1
ATOM 623 O O . ARG A 1 82 ? -7.263 -1.682 -14.409 1.00 50.75 82 ARG A O 1
ATOM 630 N N . ARG A 1 83 ? -8.436 -2.307 -16.217 1.00 49.75 83 ARG A N 1
ATOM 631 C CA . ARG A 1 83 ? -9.269 -1.089 -16.253 1.00 49.75 83 ARG A CA 1
ATOM 632 C C . ARG A 1 83 ? -10.446 -1.186 -15.299 1.00 49.75 83 ARG A C 1
ATOM 634 O O . ARG A 1 83 ? -10.731 -0.193 -14.654 1.00 49.75 83 ARG A O 1
ATOM 641 N N . LEU A 1 84 ? -11.057 -2.365 -15.177 1.00 51.94 84 LEU A N 1
ATOM 642 C CA . LEU A 1 84 ? -12.086 -2.633 -14.171 1.00 51.94 84 LEU A CA 1
ATOM 643 C C . LEU A 1 84 ? -11.537 -2.352 -12.763 1.00 51.94 84 LEU A C 1
ATOM 645 O O . LEU A 1 84 ? -12.123 -1.556 -12.049 1.00 51.94 84 LEU A O 1
ATOM 649 N N . TRP A 1 85 ? -10.334 -2.835 -12.436 1.00 51.25 85 TRP A N 1
ATOM 650 C CA . TRP A 1 85 ? -9.686 -2.570 -11.140 1.00 51.25 85 TRP A CA 1
ATOM 651 C C . TRP A 1 85 ? -9.429 -1.077 -10.840 1.00 51.25 85 TRP A C 1
ATOM 653 O O . TRP A 1 85 ? -9.563 -0.643 -9.705 1.00 51.25 85 TRP A O 1
ATOM 663 N N . ASN A 1 86 ? -9.107 -0.266 -11.854 1.00 48.34 86 ASN A N 1
ATOM 664 C CA . ASN A 1 86 ? -8.872 1.179 -11.700 1.00 48.34 86 ASN A CA 1
ATOM 665 C C . ASN A 1 86 ? -10.131 2.051 -11.904 1.00 48.34 86 ASN A C 1
ATOM 667 O O . ASN A 1 86 ? -10.026 3.272 -11.829 1.00 48.34 86 ASN A O 1
ATOM 671 N N . SER A 1 87 ? -11.288 1.471 -12.251 1.00 47.69 87 SER A N 1
ATOM 672 C CA . SER A 1 87 ? -12.502 2.210 -12.657 1.00 47.69 87 SER A CA 1
ATOM 673 C C . SER A 1 87 ? -13.744 1.897 -11.825 1.00 47.69 87 SER A C 1
ATOM 675 O O . SER A 1 87 ? -14.833 2.250 -12.264 1.00 47.69 87 SER A O 1
ATOM 677 N N . TYR A 1 88 ? -13.618 1.287 -10.645 1.00 47.66 88 TYR A N 1
ATOM 678 C CA . TYR A 1 88 ? -14.736 1.204 -9.704 1.00 47.66 88 TYR A CA 1
ATOM 679 C C . TYR A 1 88 ? -14.633 2.311 -8.645 1.00 47.66 88 TYR A C 1
ATOM 681 O O . TYR A 1 88 ? -14.055 2.086 -7.584 1.00 47.66 88 TYR A O 1
ATOM 689 N N . PRO A 1 89 ? -15.207 3.509 -8.877 1.00 51.12 89 PRO A N 1
ATOM 690 C CA . PRO A 1 89 ? -15.943 4.133 -7.799 1.00 51.12 89 PRO A CA 1
ATOM 691 C C . PRO A 1 89 ? -17.183 3.262 -7.544 1.00 51.12 89 PRO A C 1
ATOM 693 O O . PRO A 1 89 ? -17.864 2.856 -8.484 1.00 51.12 89 PRO A O 1
ATOM 696 N N . ASP A 1 90 ? -17.399 2.924 -6.280 1.00 56.12 90 ASP A N 1
ATOM 697 C CA . ASP A 1 90 ? -18.678 2.582 -5.651 1.00 56.12 90 ASP A CA 1
ATOM 698 C C . ASP A 1 90 ? -19.887 2.402 -6.598 1.00 56.12 90 ASP A C 1
ATOM 700 O O . ASP A 1 90 ? -20.353 3.377 -7.190 1.00 56.12 90 ASP A O 1
ATOM 704 N N . THR A 1 91 ? -20.376 1.162 -6.749 1.00 52.72 91 THR A N 1
ATOM 705 C CA . THR A 1 91 ? -21.786 0.745 -6.966 1.00 52.72 91 THR A CA 1
ATOM 706 C C . THR A 1 91 ? -21.859 -0.585 -7.721 1.00 52.72 91 THR A C 1
ATOM 708 O O . THR A 1 91 ? -21.723 -0.594 -8.935 1.00 52.72 91 THR A O 1
ATOM 711 N N . ILE A 1 92 ? -22.182 -1.688 -7.030 1.00 42.00 92 ILE A N 1
ATOM 712 C CA . ILE A 1 92 ? -23.253 -2.611 -7.459 1.00 42.00 92 ILE A CA 1
ATOM 713 C C . ILE A 1 92 ? -23.955 -3.121 -6.192 1.00 42.00 92 ILE A C 1
ATOM 715 O O . ILE A 1 92 ? -23.581 -4.125 -5.594 1.00 42.00 92 ILE A O 1
ATOM 719 N N . SER A 1 93 ? -24.992 -2.381 -5.798 1.00 47.31 93 SER A N 1
ATOM 720 C CA . SER A 1 93 ? -26.227 -2.985 -5.303 1.00 47.31 93 SER A CA 1
ATOM 721 C C . SER A 1 93 ? -26.866 -3.713 -6.490 1.00 47.31 93 SER A C 1
ATOM 723 O O . SER A 1 93 ? -26.928 -3.141 -7.581 1.00 47.31 93 SER A O 1
ATOM 725 N N . GLY A 1 94 ? -27.276 -4.966 -6.313 1.00 40.91 94 GLY A N 1
ATOM 726 C CA . GLY A 1 94 ? -27.791 -5.798 -7.400 1.00 40.91 94 GLY A CA 1
ATOM 727 C C . GLY A 1 94 ? -28.323 -7.138 -6.907 1.00 40.91 94 GLY A C 1
ATOM 728 O O . GLY A 1 94 ? -27.644 -8.149 -7.025 1.00 40.91 94 GLY A O 1
ATOM 729 N N . ASP A 1 95 ? -29.510 -7.058 -6.315 1.00 43.00 95 ASP A N 1
ATOM 730 C CA . ASP A 1 95 ? -30.557 -8.077 -6.154 1.00 43.00 95 ASP A CA 1
ATOM 731 C C . ASP A 1 95 ? -30.594 -9.124 -7.298 1.00 43.00 95 ASP A C 1
ATOM 733 O O . ASP A 1 95 ? -30.661 -8.731 -8.466 1.00 43.00 95 ASP A O 1
ATOM 737 N N . ASP A 1 96 ? -30.507 -10.421 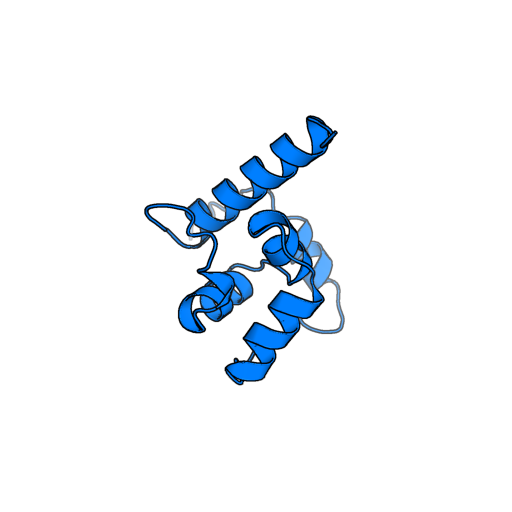-6.964 1.00 49.56 96 ASP A N 1
ATOM 738 C CA . ASP A 1 96 ? -31.540 -11.468 -7.194 1.00 49.56 96 ASP A CA 1
ATOM 739 C C . ASP A 1 96 ? -31.148 -12.783 -6.476 1.00 49.56 96 ASP A C 1
ATOM 741 O O . ASP A 1 96 ? -30.027 -13.297 -6.719 1.00 49.56 96 ASP A O 1
#

Secondary structure (DSSP, 8-state):
---HHHHHHHHHHHHHHHHHTT-SS--TTGGG-HHHHHHHHHTT--HHHHHHHTTS-HHHHHHHHHHTT----PPPSSSTHHHHHHS--S------

Nearest PDB structures (foldseek):
  5o8z-assembly1_A  TM=6.209E-01  e=8.049E+00  Salmonella enterica subsp. enterica serovar Typhimurium str. LT2

pLDDT: mean 72.92, std 17.08, range [36.97, 89.81]